Protein AF-A0A0Q8QYL2-F1 (afdb_monomer_lite)

Radius of gyration: 15.07 Å; chains: 1; bounding box: 48×25×31 Å

Structure (mmCIF, N/CA/C/O backbone):
data_AF-A0A0Q8QYL2-F1
#
_entry.id   AF-A0A0Q8QYL2-F1
#
loop_
_atom_site.group_PDB
_atom_site.id
_atom_site.type_symbol
_atom_site.label_atom_id
_atom_site.label_alt_id
_atom_site.label_comp_id
_atom_site.label_asym_id
_atom_site.label_entity_id
_atom_site.label_seq_id
_atom_site.pdbx_PDB_ins_code
_atom_site.Cartn_x
_atom_site.Cartn_y
_atom_site.Cartn_z
_atom_site.occupancy
_atom_site.B_iso_or_equiv
_atom_site.auth_seq_id
_atom_site.auth_comp_id
_atom_site.auth_asym_id
_atom_site.auth_atom_id
_atom_site.pdbx_PDB_model_num
ATOM 1 N N . MET A 1 1 ? -14.714 -2.154 1.136 1.00 82.56 1 MET A N 1
ATOM 2 C CA . MET A 1 1 ? -14.165 -1.145 0.190 1.00 82.56 1 MET A CA 1
ATOM 3 C C . MET A 1 1 ? -12.639 -1.098 0.229 1.00 82.56 1 MET A C 1
ATOM 5 O O . MET A 1 1 ? -12.038 -1.189 -0.834 1.00 82.56 1 MET A O 1
ATOM 9 N N . LEU A 1 2 ? -12.011 -1.018 1.409 1.00 80.31 2 LEU A N 1
ATOM 10 C CA . LEU A 1 2 ? -10.546 -0.981 1.549 1.00 80.31 2 LEU A CA 1
ATOM 11 C C . LEU A 1 2 ? -9.836 -2.234 1.033 1.00 80.31 2 LEU A C 1
ATOM 13 O O . LEU A 1 2 ? -8.861 -2.101 0.306 1.00 80.31 2 LEU A O 1
ATOM 17 N N . ASP A 1 3 ? -10.389 -3.426 1.261 1.00 84.19 3 ASP A N 1
ATOM 18 C CA . ASP A 1 3 ? -9.822 -4.662 0.694 1.00 84.19 3 ASP A CA 1
ATOM 19 C C . ASP A 1 3 ? -9.814 -4.661 -0.842 1.00 84.19 3 ASP A C 1
ATOM 21 O O . ASP A 1 3 ? -8.876 -5.142 -1.473 1.00 84.19 3 ASP A O 1
ATOM 25 N N . LYS A 1 4 ? -10.823 -4.037 -1.466 1.00 84.12 4 LYS A N 1
ATOM 26 C CA . LYS A 1 4 ? -10.881 -3.866 -2.926 1.00 84.12 4 LYS A CA 1
ATOM 27 C C . LYS A 1 4 ? -9.800 -2.898 -3.418 1.00 84.12 4 LYS A C 1
ATOM 29 O O . LYS A 1 4 ? -9.248 -3.112 -4.494 1.00 84.12 4 LYS A O 1
ATOM 34 N N . LEU A 1 5 ? -9.493 -1.845 -2.656 1.00 83.44 5 LEU A N 1
ATOM 35 C CA . LEU A 1 5 ? -8.415 -0.900 -2.977 1.00 83.44 5 LEU A CA 1
ATOM 36 C C . LEU A 1 5 ? -7.035 -1.532 -2.773 1.00 83.44 5 LEU A C 1
ATOM 38 O O . LEU A 1 5 ? -6.185 -1.409 -3.651 1.00 83.44 5 LEU A O 1
ATOM 42 N N . ARG A 1 6 ? -6.853 -2.299 -1.692 1.00 86.88 6 ARG A N 1
ATOM 43 C CA . ARG A 1 6 ? -5.663 -3.127 -1.464 1.00 86.88 6 ARG A CA 1
ATOM 44 C C . ARG A 1 6 ? -5.428 -4.090 -2.627 1.00 86.88 6 ARG A C 1
ATOM 46 O O . ARG A 1 6 ? -4.328 -4.126 -3.166 1.00 86.88 6 ARG A O 1
ATOM 53 N N . GLY A 1 7 ? -6.456 -4.829 -3.047 1.00 87.06 7 GLY A N 1
ATOM 54 C CA . GLY A 1 7 ? -6.355 -5.753 -4.180 1.00 87.06 7 GLY A CA 1
ATOM 55 C C . GLY A 1 7 ? -5.941 -5.051 -5.476 1.00 87.06 7 GLY A C 1
ATOM 56 O O . GLY A 1 7 ? -5.057 -5.529 -6.180 1.00 87.06 7 GLY A O 1
ATOM 57 N N . LYS A 1 8 ? -6.511 -3.873 -5.763 1.00 86.75 8 LYS A N 1
ATOM 58 C CA . LYS A 1 8 ? -6.110 -3.061 -6.922 1.00 86.75 8 LYS A CA 1
ATOM 59 C C . LYS A 1 8 ? -4.661 -2.581 -6.837 1.00 86.75 8 LYS A C 1
ATOM 61 O O . LYS A 1 8 ? -3.964 -2.650 -7.840 1.00 86.75 8 LYS A O 1
ATOM 66 N N . ALA A 1 9 ? -4.210 -2.117 -5.672 1.00 83.50 9 ALA A N 1
ATOM 67 C CA . ALA A 1 9 ? -2.828 -1.683 -5.481 1.00 83.50 9 ALA A CA 1
ATOM 68 C C . ALA A 1 9 ? -1.844 -2.845 -5.701 1.00 83.50 9 ALA A C 1
ATOM 70 O O . ALA A 1 9 ? -0.880 -2.694 -6.441 1.00 83.50 9 ALA A O 1
ATOM 71 N N . LEU A 1 10 ? -2.140 -4.040 -5.178 1.00 90.50 10 LEU A N 1
ATOM 72 C CA . LEU A 1 10 ? -1.307 -5.225 -5.415 1.00 90.50 10 LEU A CA 1
ATOM 73 C C . LEU A 1 10 ? -1.271 -5.639 -6.893 1.00 90.50 10 LEU A C 1
ATOM 75 O O . LEU A 1 10 ? -0.204 -5.972 -7.397 1.00 90.50 10 LEU A O 1
ATOM 79 N N . LEU A 1 11 ? -2.400 -5.562 -7.606 1.00 89.38 11 LEU A N 1
ATOM 80 C CA . LEU A 1 11 ? -2.436 -5.818 -9.053 1.00 89.38 11 LEU A CA 1
ATOM 81 C C . LEU A 1 11 ? -1.601 -4.805 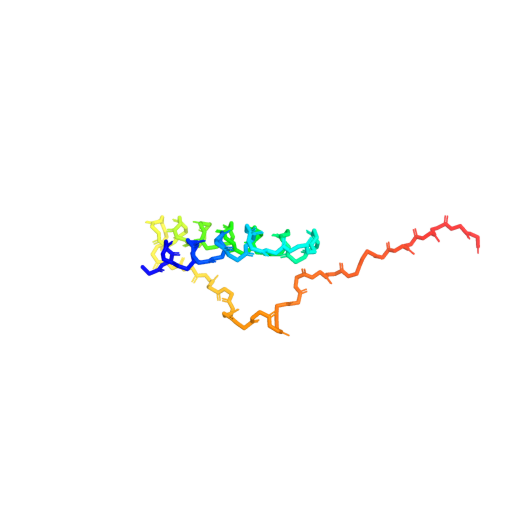-9.852 1.00 89.38 11 LEU A C 1
ATOM 83 O O . LEU A 1 11 ? -0.984 -5.160 -10.851 1.00 89.38 11 LEU A O 1
ATOM 87 N N . GLN A 1 12 ? -1.561 -3.543 -9.423 1.00 86.94 12 GLN A N 1
ATOM 88 C CA . GLN A 1 12 ? -0.702 -2.534 -10.047 1.00 86.94 12 GLN A CA 1
ATOM 89 C C . GLN A 1 12 ? 0.780 -2.770 -9.722 1.00 86.94 12 GLN A C 1
ATOM 91 O O . GLN A 1 12 ? 1.629 -2.600 -10.592 1.00 86.94 12 GLN A O 1
ATOM 96 N N . ALA A 1 13 ? 1.100 -3.238 -8.511 1.00 86.19 13 ALA A N 1
ATOM 97 C CA . ALA A 1 13 ? 2.464 -3.619 -8.147 1.00 86.19 13 ALA A CA 1
ATOM 98 C C . ALA A 1 13 ? 2.993 -4.769 -9.021 1.00 86.19 13 ALA A C 1
ATOM 100 O O . ALA A 1 13 ? 4.138 -4.723 -9.471 1.00 86.19 13 ALA A O 1
ATOM 101 N N . THR A 1 14 ? 2.170 -5.788 -9.295 1.00 89.88 14 THR A N 1
ATOM 102 C CA . THR A 1 14 ? 2.579 -6.917 -10.147 1.00 89.88 14 THR A CA 1
ATOM 103 C C . THR A 1 14 ? 2.732 -6.520 -11.613 1.00 89.88 14 THR A C 1
ATOM 105 O O . THR A 1 14 ? 3.593 -7.070 -12.295 1.00 89.88 14 THR A O 1
ATOM 108 N N . ALA A 1 15 ? 1.941 -5.557 -12.091 1.00 88.31 15 ALA A N 1
ATOM 109 C CA . ALA A 1 15 ? 2.039 -5.027 -13.450 1.00 88.31 15 ALA A CA 1
ATOM 110 C C . ALA A 1 15 ? 3.180 -4.004 -13.636 1.00 88.31 15 ALA A C 1
ATOM 112 O O . ALA A 1 15 ? 3.588 -3.744 -14.767 1.00 88.31 15 ALA A O 1
ATOM 113 N N . ALA A 1 16 ? 3.702 -3.414 -12.555 1.00 86.12 16 ALA A N 1
ATOM 114 C CA . ALA A 1 16 ? 4.754 -2.407 -12.626 1.00 86.12 16 ALA A CA 1
ATOM 115 C C . ALA A 1 16 ? 6.121 -3.028 -12.960 1.00 86.12 16 ALA A C 1
ATOM 117 O O . ALA A 1 16 ? 6.658 -3.857 -12.217 1.00 86.12 16 ALA A O 1
ATOM 118 N N . THR A 1 17 ? 6.709 -2.577 -14.069 1.00 86.88 17 THR A N 1
ATOM 119 C CA . THR A 1 17 ? 8.067 -2.951 -14.496 1.00 86.88 17 THR A CA 1
ATOM 120 C C . THR A 1 17 ? 9.138 -2.200 -13.707 1.00 86.88 17 THR A C 1
ATOM 122 O O . THR A 1 17 ? 10.179 -2.769 -13.391 1.00 86.88 17 THR A O 1
ATOM 125 N N . ASP A 1 18 ? 8.868 -0.940 -13.356 1.00 89.62 18 ASP A N 1
ATOM 126 C CA . ASP A 1 18 ? 9.767 -0.123 -12.544 1.00 89.62 18 ASP A CA 1
ATOM 127 C C . ASP A 1 18 ? 9.723 -0.592 -11.072 1.00 89.62 18 ASP A C 1
ATOM 129 O O . ASP A 1 18 ? 8.643 -0.597 -10.463 1.00 89.62 18 ASP A O 1
ATOM 133 N N . PRO A 1 19 ? 10.867 -0.987 -10.479 1.00 85.94 19 PRO A N 1
ATOM 134 C CA . PRO A 1 19 ? 10.928 -1.453 -9.096 1.00 85.94 19 PRO A CA 1
ATOM 135 C C . PRO A 1 19 ? 10.497 -0.387 -8.078 1.00 85.94 19 PRO A C 1
ATOM 137 O O . PRO A 1 19 ? 9.924 -0.739 -7.045 1.00 85.94 19 PRO A O 1
ATOM 140 N N . LEU A 1 20 ? 10.714 0.901 -8.358 1.00 86.12 20 LEU A N 1
ATOM 141 C CA . LEU A 1 20 ? 10.281 1.993 -7.487 1.00 86.12 20 LEU A CA 1
ATOM 142 C C . LEU A 1 20 ? 8.755 2.124 -7.491 1.00 86.12 20 LEU A C 1
ATOM 144 O O . LEU A 1 20 ? 8.142 2.216 -6.429 1.00 86.12 20 LEU A O 1
ATOM 148 N N . ILE A 1 21 ? 8.137 2.073 -8.672 1.00 79.94 21 ILE A N 1
ATOM 149 C CA . ILE A 1 21 ? 6.675 2.138 -8.819 1.00 79.94 21 ILE A CA 1
ATOM 150 C C . ILE A 1 21 ? 6.022 0.900 -8.194 1.00 79.94 21 ILE A C 1
ATOM 152 O O . ILE A 1 21 ? 5.011 1.004 -7.496 1.00 79.94 21 ILE A O 1
ATOM 156 N N . ARG A 1 22 ? 6.624 -0.279 -8.382 1.00 84.38 22 ARG A N 1
ATOM 157 C CA . ARG A 1 22 ? 6.189 -1.513 -7.717 1.00 84.38 22 ARG A CA 1
ATOM 158 C C . ARG A 1 22 ? 6.182 -1.353 -6.199 1.00 84.38 22 ARG A C 1
ATOM 160 O O . ARG A 1 22 ? 5.181 -1.689 -5.568 1.00 84.38 22 ARG A O 1
ATOM 167 N N . GLN A 1 23 ? 7.262 -0.820 -5.626 1.00 84.19 23 GLN A N 1
ATOM 168 C CA . GLN A 1 23 ? 7.353 -0.599 -4.184 1.00 84.19 23 GLN A CA 1
ATOM 169 C C . GLN A 1 23 ? 6.286 0.388 -3.693 1.00 84.19 23 GLN A C 1
ATOM 171 O O . GLN A 1 23 ? 5.622 0.111 -2.701 1.00 84.19 23 GLN A O 1
ATOM 176 N N . GLN A 1 24 ? 6.038 1.478 -4.424 1.00 85.00 24 GLN A N 1
ATOM 177 C CA . GLN A 1 24 ? 4.995 2.449 -4.069 1.00 85.00 24 GLN A CA 1
ATOM 178 C C . GLN A 1 24 ? 3.601 1.816 -3.992 1.00 85.00 24 GLN A C 1
ATOM 180 O O . GLN A 1 24 ? 2.826 2.113 -3.083 1.00 85.00 24 GLN A O 1
ATOM 185 N N . TYR A 1 25 ? 3.272 0.917 -4.921 1.00 86.81 25 TYR A N 1
ATOM 186 C CA . TYR A 1 25 ? 1.997 0.205 -4.886 1.00 86.81 25 TYR A CA 1
ATOM 187 C C . TYR A 1 25 ? 1.910 -0.824 -3.752 1.00 86.81 25 TYR A C 1
ATOM 189 O O . TYR A 1 25 ? 0.826 -1.021 -3.194 1.00 86.81 25 TYR A O 1
ATOM 197 N N . ILE A 1 26 ? 3.028 -1.453 -3.380 1.00 86.75 26 ILE A N 1
ATOM 198 C CA . ILE A 1 26 ? 3.101 -2.332 -2.203 1.00 86.75 26 ILE A CA 1
ATOM 199 C C . ILE A 1 26 ? 2.863 -1.518 -0.927 1.00 86.75 26 ILE A C 1
ATOM 201 O O . ILE A 1 26 ? 2.005 -1.888 -0.123 1.00 86.75 26 ILE A O 1
ATOM 205 N N . ASP A 1 27 ? 3.544 -0.383 -0.783 1.00 86.69 27 ASP A N 1
ATOM 206 C CA . ASP A 1 27 ? 3.397 0.511 0.369 1.00 86.69 27 ASP A CA 1
ATOM 207 C C . ASP A 1 27 ? 1.948 1.019 0.476 1.00 86.69 27 ASP A C 1
ATOM 209 O O . ASP A 1 27 ? 1.338 0.985 1.546 1.00 86.69 27 ASP A O 1
ATOM 213 N N . LEU A 1 28 ? 1.335 1.384 -0.657 1.00 86.12 28 LEU A N 1
ATOM 214 C CA . LEU A 1 28 ? -0.071 1.784 -0.725 1.00 86.12 28 LEU A CA 1
ATOM 215 C C . LEU A 1 28 ? -1.025 0.659 -0.288 1.00 86.12 28 LEU A C 1
ATOM 217 O O . LEU A 1 28 ? -1.980 0.898 0.458 1.00 86.12 28 LEU A O 1
ATOM 221 N N . ALA A 1 29 ? -0.777 -0.575 -0.732 1.00 87.19 29 ALA A N 1
ATOM 222 C CA . ALA A 1 29 ? -1.563 -1.736 -0.323 1.00 87.19 29 ALA A CA 1
ATOM 223 C C . ALA A 1 29 ? -1.459 -1.989 1.190 1.00 87.19 29 ALA A C 1
ATOM 225 O O . ALA A 1 29 ? -2.454 -2.358 1.826 1.00 87.19 29 ALA A O 1
ATOM 226 N N . GLN A 1 30 ? -0.276 -1.765 1.764 1.00 86.38 30 GLN A N 1
ATOM 227 C CA . GLN A 1 30 ? -0.035 -1.891 3.194 1.00 86.38 30 GLN A CA 1
ATOM 228 C C . GLN A 1 30 ? -0.737 -0.785 3.986 1.00 86.38 30 GLN A C 1
ATOM 230 O O . GLN A 1 30 ? -1.395 -1.096 4.978 1.00 86.38 30 GLN A O 1
ATOM 235 N N . CYS A 1 31 ? -0.726 0.463 3.506 1.00 83.69 31 CYS A N 1
ATOM 236 C CA . CYS A 1 31 ? -1.520 1.541 4.099 1.00 83.69 31 CYS A CA 1
ATOM 237 C C . CYS A 1 31 ? -3.006 1.172 4.170 1.00 83.69 31 CYS A C 1
ATOM 239 O O . CYS A 1 31 ? -3.599 1.267 5.240 1.00 83.69 31 CYS A O 1
ATOM 241 N N . TYR A 1 32 ? -3.602 0.674 3.079 1.00 85.50 32 TYR A N 1
ATOM 242 C CA . TYR A 1 32 ? -5.012 0.260 3.100 1.00 85.50 32 TYR A CA 1
ATOM 243 C C . TYR A 1 32 ? -5.297 -0.861 4.101 1.00 85.50 32 TYR A C 1
ATOM 245 O O . TYR A 1 32 ? -6.370 -0.875 4.706 1.00 85.50 32 TYR A O 1
ATOM 253 N N . ALA A 1 33 ? -4.357 -1.789 4.282 1.00 86.62 33 ALA A N 1
ATOM 254 C CA . ALA A 1 33 ? -4.479 -2.846 5.276 1.00 86.62 33 ALA A CA 1
ATOM 255 C C . ALA A 1 33 ? -4.479 -2.280 6.701 1.00 86.62 33 ALA A C 1
ATOM 257 O O . ALA A 1 33 ? -5.373 -2.600 7.481 1.00 86.62 33 ALA A O 1
ATOM 258 N N . THR A 1 34 ? -3.522 -1.402 7.012 1.00 83.31 34 THR A N 1
ATOM 259 C CA . THR A 1 34 ? -3.428 -0.737 8.316 1.00 83.31 34 THR A CA 1
ATOM 260 C C . THR A 1 34 ? -4.685 0.075 8.605 1.00 83.31 34 THR A C 1
ATOM 262 O O . THR A 1 34 ? -5.287 -0.091 9.660 1.00 83.31 34 THR A O 1
ATOM 265 N N . THR A 1 35 ? -5.162 0.866 7.643 1.00 79.25 35 THR A N 1
ATOM 266 C CA . THR A 1 35 ? -6.389 1.658 7.800 1.00 79.25 35 THR A CA 1
ATOM 267 C C . THR A 1 35 ? -7.626 0.780 8.013 1.00 79.25 35 THR A C 1
ATOM 269 O O . THR A 1 35 ? -8.512 1.137 8.788 1.00 79.25 35 THR A O 1
ATOM 272 N N . ALA A 1 36 ? -7.711 -0.381 7.356 1.00 83.69 36 ALA A N 1
ATOM 273 C CA . ALA A 1 36 ? -8.809 -1.322 7.575 1.00 83.69 36 ALA A CA 1
ATOM 274 C C . ALA A 1 36 ? -8.782 -1.917 8.993 1.00 83.69 36 ALA A C 1
ATOM 276 O O . ALA A 1 36 ? -9.839 -2.061 9.612 1.00 83.69 36 ALA A O 1
ATOM 277 N N . THR A 1 37 ? -7.591 -2.224 9.511 1.00 81.88 37 THR A N 1
ATOM 278 C CA . THR A 1 37 ? -7.401 -2.662 10.898 1.00 81.88 37 THR A CA 1
ATOM 279 C C . THR A 1 37 ? -7.782 -1.556 11.881 1.00 81.88 37 THR A C 1
ATOM 281 O O . THR A 1 37 ? -8.593 -1.796 12.769 1.00 81.88 37 THR A O 1
ATOM 284 N N . GLU A 1 38 ? -7.306 -0.327 11.677 1.00 77.50 38 GLU A N 1
ATOM 285 C CA . GLU A 1 38 ? -7.632 0.814 12.542 1.00 77.50 38 GLU A CA 1
ATOM 286 C C . GLU A 1 38 ? -9.133 1.123 12.569 1.00 77.50 38 GLU A C 1
ATOM 288 O O . GLU A 1 38 ? -9.693 1.343 13.641 1.00 77.50 38 GLU A O 1
ATOM 293 N N . LEU A 1 39 ? -9.822 1.074 11.422 1.00 76.38 39 LEU A N 1
ATOM 294 C CA . LEU A 1 39 ? -11.282 1.232 11.382 1.00 76.38 39 L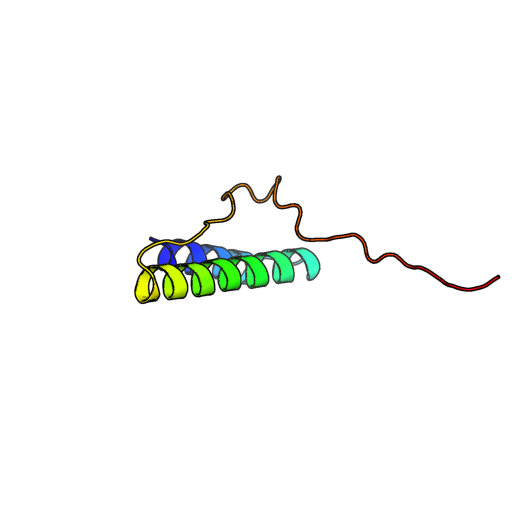EU A CA 1
ATOM 295 C C . LEU A 1 39 ? -11.999 0.138 12.164 1.00 76.38 39 LEU A C 1
ATOM 297 O O . LEU A 1 39 ? -13.002 0.416 12.817 1.00 76.38 39 LEU A O 1
ATOM 301 N N . ARG A 1 40 ? -11.506 -1.100 12.092 1.00 78.44 40 ARG A N 1
ATOM 302 C CA . ARG A 1 40 ? -12.093 -2.222 12.827 1.00 78.44 40 ARG A CA 1
ATOM 303 C C . ARG A 1 40 ? -11.888 -2.072 14.332 1.00 78.44 40 ARG A C 1
ATOM 305 O O . ARG A 1 40 ? -12.802 -2.369 15.089 1.00 78.44 40 ARG A O 1
ATOM 312 N N . GLU A 1 41 ? -10.708 -1.633 14.751 1.00 78.12 41 GLU A N 1
ATOM 313 C CA . GLU A 1 41 ? -10.343 -1.534 16.167 1.00 78.12 41 GLU A CA 1
ATOM 314 C C . GLU A 1 41 ? -10.888 -0.271 16.838 1.00 78.12 41 GLU A C 1
ATOM 316 O O . GLU A 1 41 ? -11.273 -0.311 18.004 1.00 78.12 41 GLU A O 1
ATOM 321 N N . ARG A 1 42 ? -10.910 0.857 16.122 1.00 74.88 42 ARG A N 1
ATOM 322 C CA . ARG A 1 42 ? -11.174 2.187 16.698 1.00 74.88 42 ARG A CA 1
ATOM 323 C C . ARG A 1 42 ? -12.416 2.871 16.131 1.00 74.88 42 ARG A C 1
ATOM 325 O O . ARG A 1 42 ? -12.800 3.923 16.629 1.00 74.88 42 ARG A O 1
ATOM 332 N N . GLY A 1 43 ? -13.028 2.325 15.077 1.00 70.06 43 GLY A N 1
ATOM 333 C CA . GLY A 1 43 ? -14.192 2.919 14.406 1.00 70.06 43 GLY A CA 1
ATOM 334 C C . GLY A 1 43 ? -13.886 4.161 13.558 1.00 70.06 43 GLY A C 1
ATOM 335 O O . GLY A 1 43 ? -14.785 4.692 12.911 1.00 70.06 43 GLY A O 1
ATOM 336 N N . ALA A 1 44 ? -12.632 4.621 13.524 1.00 60.22 44 ALA A N 1
ATOM 337 C CA . ALA A 1 44 ? -12.181 5.772 12.749 1.00 60.22 44 ALA A CA 1
ATOM 338 C C . ALA A 1 44 ? -10.736 5.558 12.281 1.00 60.22 44 ALA A C 1
ATOM 340 O O . ALA A 1 44 ? -9.910 5.047 13.035 1.00 60.22 44 ALA A O 1
ATOM 341 N N . ALA A 1 45 ? -10.428 5.967 11.050 1.00 60.34 45 ALA A N 1
ATOM 342 C CA . ALA A 1 45 ? -9.063 5.962 10.537 1.00 60.34 45 ALA A CA 1
ATOM 343 C C . ALA A 1 45 ? -8.839 7.093 9.531 1.00 60.34 45 ALA A C 1
ATOM 345 O O . ALA A 1 45 ? -9.756 7.503 8.811 1.00 60.34 45 ALA A O 1
ATOM 346 N N . VAL A 1 46 ? -7.600 7.581 9.471 1.00 61.72 46 VAL A N 1
ATOM 347 C CA . VAL A 1 46 ? -7.183 8.617 8.523 1.00 61.72 46 VAL A CA 1
ATOM 348 C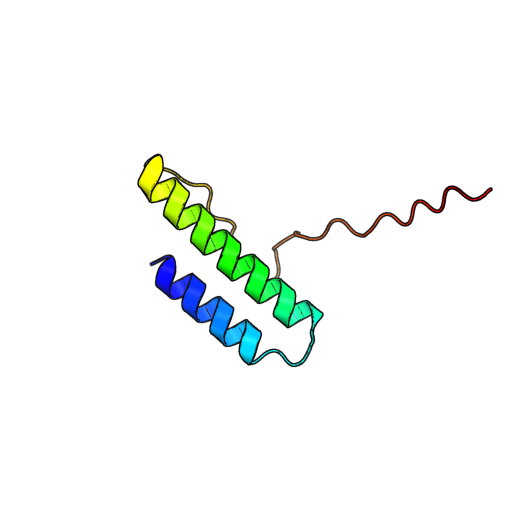 C . VAL A 1 46 ? -6.789 7.939 7.216 1.00 61.72 46 VAL A C 1
ATOM 350 O O . VAL A 1 46 ? -5.730 7.332 7.092 1.00 61.72 46 VAL A O 1
ATOM 353 N N . MET A 1 47 ? -7.675 8.027 6.229 1.00 56.62 47 MET A N 1
ATOM 354 C CA . MET A 1 47 ? -7.419 7.541 4.877 1.00 56.62 47 MET A CA 1
ATOM 355 C C . MET A 1 47 ? -6.506 8.519 4.130 1.00 56.62 47 MET A C 1
ATOM 357 O O . MET A 1 47 ? -6.898 9.678 3.956 1.00 56.62 47 MET A O 1
ATOM 361 N N . PRO A 1 48 ? -5.334 8.095 3.623 1.00 55.34 48 PRO A N 1
ATOM 362 C CA . PRO A 1 48 ? -4.574 8.946 2.727 1.00 55.34 48 PRO A CA 1
ATOM 363 C C . PRO A 1 48 ? -5.366 9.162 1.422 1.00 55.34 48 PRO A C 1
ATOM 365 O O . PRO A 1 48 ? -6.081 8.258 0.969 1.00 55.34 48 PRO A O 1
ATOM 368 N N . PRO A 1 49 ? -5.271 10.351 0.797 1.00 55.91 49 PRO A N 1
ATOM 369 C CA . PRO A 1 49 ? -5.989 10.638 -0.437 1.00 55.91 49 PRO A CA 1
ATOM 370 C C . PRO A 1 49 ? -5.577 9.659 -1.544 1.00 55.91 49 PRO A C 1
ATOM 372 O O . PRO A 1 49 ? -4.398 9.387 -1.745 1.00 55.91 49 PRO A O 1
ATOM 375 N N . VAL A 1 50 ? -6.561 9.167 -2.304 1.00 54.31 50 VAL A N 1
ATOM 376 C CA . VAL A 1 50 ? -6.411 8.158 -3.381 1.00 54.31 50 VAL A CA 1
ATOM 377 C C . VAL A 1 50 ? -5.621 8.689 -4.595 1.00 54.31 50 VAL A C 1
ATOM 379 O O . VAL A 1 50 ? -5.407 7.984 -5.577 1.00 54.31 50 VAL A O 1
ATOM 382 N N . ASN A 1 51 ? -5.172 9.944 -4.558 1.00 54.38 51 ASN A N 1
ATOM 383 C CA . ASN A 1 51 ? -4.456 10.550 -5.667 1.00 54.38 51 ASN A CA 1
ATOM 384 C C . ASN A 1 51 ? -2.976 10.140 -5.639 1.00 54.38 51 ASN A C 1
ATOM 386 O O . ASN A 1 51 ? -2.165 10.763 -4.954 1.00 54.38 51 ASN A O 1
ATOM 390 N N . ALA A 1 52 ? -2.633 9.104 -6.409 1.00 50.56 52 ALA A N 1
ATOM 391 C CA . ALA A 1 52 ? -1.265 8.606 -6.571 1.00 50.56 52 ALA A CA 1
ATOM 392 C C . ALA A 1 52 ? -0.275 9.691 -7.046 1.00 50.56 52 ALA A C 1
ATOM 394 O O . ALA A 1 52 ? 0.900 9.630 -6.709 1.00 50.56 52 ALA A O 1
ATOM 395 N N . ALA A 1 53 ? -0.747 10.732 -7.748 1.00 52.59 53 ALA A N 1
ATOM 396 C CA . ALA A 1 53 ? 0.083 11.865 -8.172 1.00 52.59 53 ALA A CA 1
ATOM 397 C C . ALA A 1 53 ? 0.375 12.881 -7.049 1.00 52.59 53 ALA A C 1
ATOM 399 O O . ALA A 1 53 ? 1.167 13.802 -7.232 1.00 52.59 53 ALA A O 1
ATOM 400 N N . ARG A 1 54 ? -0.291 12.754 -5.894 1.00 49.97 54 ARG A N 1
ATOM 401 C CA . ARG A 1 54 ? -0.242 13.720 -4.786 1.00 49.97 54 ARG A CA 1
ATOM 402 C C . ARG A 1 54 ? 0.155 13.094 -3.452 1.00 49.97 54 ARG A C 1
ATOM 404 O O . ARG A 1 54 ? 0.005 13.742 -2.421 1.00 49.97 54 ARG A O 1
ATOM 411 N N . MET A 1 55 ? 0.632 11.851 -3.457 1.00 46.75 55 MET A N 1
ATOM 412 C CA . MET A 1 55 ? 1.189 11.213 -2.269 1.00 46.75 55 MET A CA 1
ATOM 413 C C . MET A 1 55 ? 2.627 11.706 -2.052 1.00 46.75 55 MET A C 1
ATOM 415 O O . MET A 1 55 ? 3.503 11.354 -2.838 1.00 46.75 55 MET A O 1
ATOM 419 N N . PRO A 1 56 ? 2.912 12.490 -0.995 1.00 52.28 56 PRO A N 1
ATOM 420 C CA . PRO A 1 56 ? 4.241 13.037 -0.738 1.00 52.28 56 PRO A CA 1
ATOM 421 C C . PRO A 1 56 ? 5.138 12.035 0.006 1.00 52.28 56 PRO A C 1
ATOM 423 O O . PRO A 1 56 ? 6.105 12.431 0.652 1.00 52.28 56 PRO A O 1
ATOM 426 N N . TRP A 1 57 ? 4.836 10.734 -0.044 1.00 55.81 57 TRP A N 1
ATOM 427 C CA . TRP A 1 57 ? 5.588 9.706 0.677 1.00 55.81 57 TRP A CA 1
ATOM 428 C C . TRP A 1 57 ? 6.860 9.331 -0.081 1.00 55.81 57 TRP A C 1
ATOM 430 O O . TRP A 1 57 ? 7.040 8.208 -0.539 1.00 55.81 57 TRP A O 1
ATOM 440 N N . ARG A 1 58 ? 7.744 10.313 -0.208 1.00 49.03 58 ARG A N 1
ATOM 441 C CA . ARG A 1 58 ? 9.155 10.163 0.118 1.00 49.03 58 ARG A CA 1
ATOM 442 C C . ARG A 1 58 ? 9.714 11.557 0.342 1.00 49.03 58 ARG A C 1
ATOM 444 O O . ARG A 1 58 ? 9.986 12.303 -0.594 1.00 49.03 58 ARG A O 1
ATOM 451 N N . SER A 1 59 ? 9.924 11.871 1.616 1.00 47.06 59 SER A N 1
ATOM 452 C CA . SER A 1 59 ? 11.117 12.589 2.036 1.00 47.06 59 SER A CA 1
ATOM 453 C C . SER A 1 59 ? 12.282 12.058 1.201 1.00 47.06 59 SER A C 1
ATOM 455 O O . SER A 1 59 ? 12.6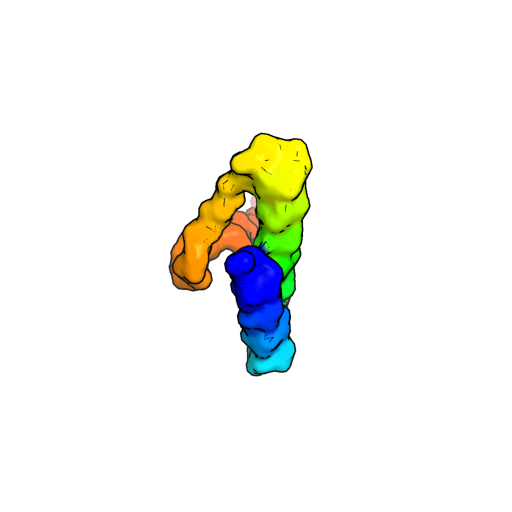02 10.867 1.232 1.00 47.06 59 SER A O 1
ATOM 457 N N . VAL A 1 60 ? 12.842 12.944 0.384 1.00 43.41 60 VAL A N 1
ATOM 458 C CA . VAL A 1 60 ? 14.122 12.753 -0.294 1.00 43.41 60 VAL A CA 1
ATOM 459 C C . VAL A 1 60 ? 15.094 12.179 0.742 1.00 43.41 60 VAL A C 1
ATOM 461 O O . VAL A 1 60 ? 15.102 12.685 1.869 1.00 43.41 60 VAL A O 1
ATOM 464 N N . PRO A 1 61 ? 15.887 11.135 0.437 1.00 45.19 61 PRO A N 1
ATOM 465 C CA . PRO A 1 61 ? 16.998 10.801 1.308 1.00 45.19 61 PRO A CA 1
ATOM 466 C C . PRO A 1 61 ? 17.867 12.054 1.365 1.00 45.19 61 PRO A C 1
ATOM 468 O O . PRO A 1 61 ? 18.494 12.428 0.376 1.00 45.19 61 PRO A O 1
ATOM 471 N N . LEU A 1 62 ? 17.841 12.751 2.499 1.00 44.25 62 LEU A N 1
ATOM 472 C CA . LEU A 1 62 ? 18.865 13.717 2.832 1.00 44.25 62 LEU A CA 1
ATOM 473 C C . LEU A 1 62 ? 20.157 12.904 2.868 1.00 44.25 62 LEU A C 1
ATOM 475 O O . LEU A 1 62 ? 20.484 12.275 3.872 1.00 44.25 62 LEU A O 1
ATOM 479 N N . TRP A 1 63 ? 20.875 12.896 1.748 1.00 43.69 63 TRP A N 1
ATOM 480 C CA . TRP A 1 63 ? 22.308 12.685 1.751 1.00 43.69 63 TRP A CA 1
ATOM 481 C C . TRP A 1 63 ? 22.891 13.892 2.491 1.00 43.69 63 TRP A C 1
ATOM 483 O O . TRP A 1 63 ? 23.427 14.811 1.885 1.00 43.69 63 TRP A O 1
ATOM 493 N N . VAL A 1 64 ? 22.734 13.927 3.818 1.00 50.16 64 VAL A N 1
ATOM 494 C CA . VAL A 1 64 ? 2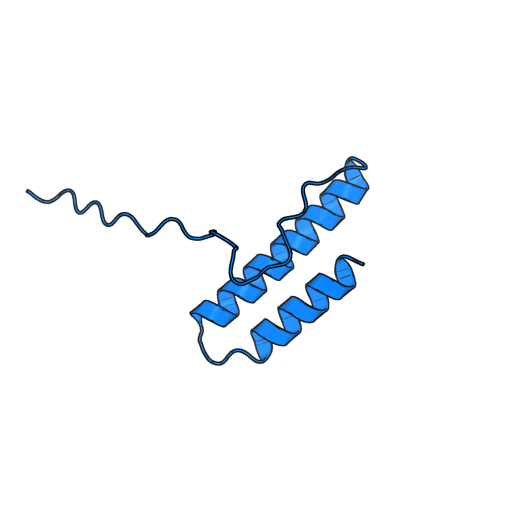3.708 14.616 4.655 1.00 50.16 64 VAL A CA 1
ATOM 495 C C . VAL A 1 64 ? 24.932 13.719 4.605 1.00 50.16 64 VAL A C 1
ATOM 497 O O . VAL A 1 64 ? 25.148 12.871 5.468 1.00 50.16 64 VAL A O 1
ATOM 500 N N . THR A 1 65 ? 25.721 13.868 3.547 1.00 43.59 65 THR A N 1
ATOM 501 C CA . THR A 1 65 ? 27.148 13.619 3.670 1.00 43.59 65 THR A CA 1
ATOM 502 C C . THR A 1 65 ? 27.658 14.705 4.603 1.00 43.59 65 THR A C 1
ATOM 504 O O . THR A 1 65 ? 27.913 15.835 4.191 1.00 43.59 65 THR A O 1
ATOM 507 N N . ASN A 1 66 ? 27.716 14.373 5.893 1.00 47.72 66 ASN A N 1
ATOM 508 C CA . ASN A 1 66 ? 28.605 15.032 6.836 1.00 47.72 66 ASN A CA 1
ATOM 509 C C . ASN A 1 66 ? 30.026 14.690 6.384 1.00 47.72 66 ASN A C 1
ATOM 511 O O . ASN A 1 66 ? 30.639 13.790 6.937 1.00 47.72 66 ASN A O 1
ATOM 515 N N . ASP A 1 67 ? 30.510 15.350 5.336 1.00 53.91 67 ASP A N 1
ATOM 516 C CA . ASP A 1 67 ? 31.902 15.267 4.920 1.00 53.91 67 ASP A CA 1
ATOM 517 C C . ASP A 1 67 ? 32.354 16.618 4.349 1.00 53.91 67 ASP A C 1
ATOM 519 O O . ASP A 1 67 ? 32.280 16.870 3.148 1.00 53.91 67 ASP A O 1
ATOM 523 N N . ARG A 1 68 ? 32.888 17.404 5.297 1.00 46.91 68 ARG A N 1
ATOM 524 C CA . ARG A 1 68 ? 33.846 18.523 5.208 1.00 46.91 68 ARG A CA 1
ATOM 525 C C . ARG A 1 68 ? 33.339 19.928 4.899 1.00 46.91 68 ARG A C 1
ATOM 527 O O . ARG A 1 68 ? 32.904 20.202 3.765 1.00 46.91 68 ARG A O 1
#

Secondary structure (DSSP, 8-state):
-HHHHHHHHHHHHHH--SHHHHHHHHHHHHHHHHHHHHHHHHS---PPPS-GGG--------------

Sequence (68 aa):
MLDKLRGKALLQATAATDPLIRQQYIDLAQCYATTATELRERGAAVMPPVNAARMPWRSVPL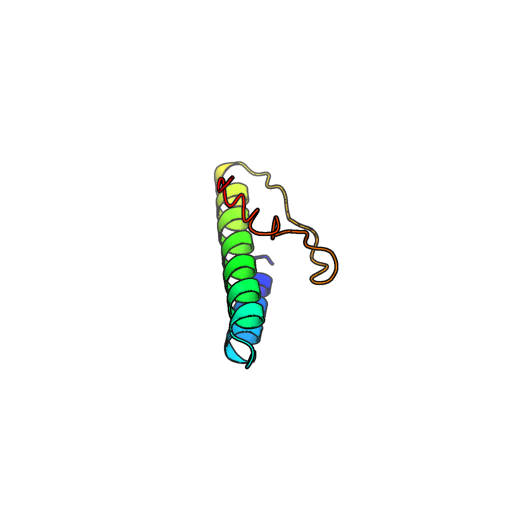WVTNDR

Foldseek 3Di:
DLVVLLVVLCVQLVVDPDPVSNVLSNVLSVLSVVQVVCCVVPVDGDDDDPPPVPPPPDDDPPPPPPDD

pLDDT: mean 72.05, std 16.53, range [43.41, 90.5]